Protein AF-A0A259BIV3-F1 (afdb_monomer)

Structure (mmCIF, N/CA/C/O backbone):
data_AF-A0A259BIV3-F1
#
_entry.id   AF-A0A259BIV3-F1
#
loop_
_atom_site.group_PDB
_atom_site.id
_atom_site.type_symbol
_atom_site.label_atom_id
_atom_site.label_alt_id
_atom_site.label_comp_id
_atom_site.label_asym_id
_atom_site.label_entity_id
_atom_site.label_seq_id
_atom_site.pdbx_PDB_ins_code
_atom_site.Cartn_x
_atom_site.Cartn_y
_atom_site.Cartn_z
_atom_site.occupancy
_atom_site.B_iso_or_equiv
_atom_site.auth_seq_id
_atom_site.auth_comp_id
_atom_site.auth_asym_id
_atom_site.auth_atom_id
_atom_site.pdbx_PDB_model_num
ATOM 1 N N . MET A 1 1 ? -10.029 14.049 -10.227 1.00 60.47 1 MET A N 1
ATOM 2 C CA . MET A 1 1 ? -9.048 15.052 -10.700 1.00 60.47 1 MET A CA 1
ATOM 3 C C . MET A 1 1 ? -7.859 15.191 -9.761 1.00 60.47 1 MET A C 1
ATOM 5 O O . MET A 1 1 ? -6.751 14.987 -10.227 1.00 60.47 1 MET A O 1
ATOM 9 N N . VAL A 1 2 ? -8.057 15.406 -8.452 1.00 77.81 2 VAL A N 1
ATOM 10 C CA . VAL A 1 2 ? -6.948 15.508 -7.473 1.00 77.81 2 VAL A CA 1
ATOM 11 C C . VAL A 1 2 ? -5.975 14.322 -7.542 1.00 77.81 2 VAL A C 1
ATOM 13 O O . VAL A 1 2 ? -4.780 14.535 -7.674 1.00 77.81 2 VAL A O 1
ATOM 16 N N . PHE A 1 3 ? -6.465 13.079 -7.576 1.00 80.00 3 PHE A N 1
ATOM 17 C CA . PHE A 1 3 ? -5.586 11.899 -7.625 1.00 80.00 3 PHE A CA 1
ATOM 18 C C . PHE A 1 3 ? -4.750 11.774 -8.906 1.00 80.00 3 PHE A C 1
ATOM 20 O O . PHE A 1 3 ? -3.626 11.286 -8.846 1.00 80.00 3 PHE A O 1
ATOM 27 N N . LEU A 1 4 ? -5.256 12.248 -10.049 1.00 78.62 4 LEU A N 1
ATOM 28 C CA . LEU A 1 4 ? -4.486 12.269 -11.299 1.00 78.62 4 LEU A CA 1
ATOM 29 C C . LEU A 1 4 ? -3.355 13.297 -11.220 1.00 78.62 4 LEU A C 1
ATOM 31 O O . LEU A 1 4 ? -2.232 12.995 -11.607 1.00 78.62 4 LEU A O 1
ATOM 35 N N . LEU A 1 5 ? -3.640 14.475 -10.656 1.00 77.38 5 LEU A N 1
ATOM 36 C CA . LEU A 1 5 ? -2.637 15.515 -10.418 1.00 77.38 5 LEU A CA 1
ATOM 37 C C . LEU A 1 5 ? -1.592 15.058 -9.392 1.00 77.38 5 LEU A C 1
ATOM 39 O O . LEU A 1 5 ? -0.407 15.304 -9.585 1.00 77.38 5 LEU A O 1
ATOM 43 N N . CYS A 1 6 ? -2.004 14.326 -8.350 1.00 80.19 6 CYS A N 1
ATOM 44 C CA . CYS A 1 6 ? -1.073 13.685 -7.424 1.00 80.19 6 CYS A CA 1
ATOM 45 C C . CYS A 1 6 ? -0.168 12.677 -8.141 1.00 80.19 6 CYS A C 1
ATOM 47 O O . CYS A 1 6 ? 1.023 12.657 -7.865 1.00 80.19 6 CYS A O 1
ATOM 49 N N . GLY A 1 7 ? -0.698 11.867 -9.063 1.00 78.69 7 GLY A N 1
ATOM 50 C CA . GLY A 1 7 ? 0.115 10.964 -9.883 1.00 78.69 7 GLY A CA 1
ATOM 51 C C . GLY A 1 7 ? 1.146 11.725 -10.719 1.00 78.69 7 GLY A C 1
ATOM 52 O O . GLY A 1 7 ? 2.341 11.481 -10.594 1.00 78.69 7 GLY A O 1
ATOM 53 N N . LEU A 1 8 ? 0.694 12.721 -11.483 1.00 81.06 8 LEU A N 1
ATOM 54 C CA . LEU A 1 8 ? 1.549 13.568 -12.325 1.00 81.06 8 LEU A CA 1
ATOM 55 C C . LEU A 1 8 ? 2.643 14.317 -11.544 1.00 81.06 8 LEU A C 1
ATOM 57 O O . LEU A 1 8 ? 3.718 14.545 -12.088 1.00 81.06 8 LEU A O 1
ATOM 61 N N . TRP A 1 9 ? 2.406 14.670 -10.276 1.00 82.00 9 TRP A N 1
ATOM 62 C CA . TRP A 1 9 ? 3.425 15.289 -9.419 1.00 82.00 9 TRP A CA 1
ATOM 63 C C . TRP A 1 9 ? 4.590 14.344 -9.082 1.00 82.00 9 TRP A C 1
ATOM 65 O O . TRP A 1 9 ? 5.711 14.805 -8.895 1.00 82.00 9 TRP A O 1
ATOM 75 N N . HIS A 1 10 ? 4.353 13.030 -9.026 1.00 78.06 10 HIS A N 1
ATOM 76 C CA . HIS A 1 10 ? 5.399 12.048 -8.713 1.00 78.06 10 HIS A CA 1
ATOM 77 C C . HIS A 1 10 ? 6.235 11.642 -9.937 1.00 78.06 10 HIS A C 1
ATOM 79 O O . HIS A 1 10 ? 7.355 11.161 -9.770 1.00 78.06 10 HIS A O 1
ATOM 85 N N . GLY A 1 11 ? 5.729 11.845 -11.157 1.00 76.12 11 GLY A N 1
ATOM 86 C CA . GLY A 1 11 ? 6.484 11.607 -12.384 1.00 76.12 11 GLY A CA 1
ATOM 87 C C . GLY A 1 11 ? 5.629 11.664 -13.650 1.00 76.12 11 GLY A C 1
ATOM 88 O O . GLY A 1 11 ? 4.412 11.490 -13.613 1.00 76.12 11 GLY A O 1
ATOM 89 N N . ALA A 1 12 ? 6.283 11.879 -14.795 1.00 77.00 12 ALA A N 1
ATOM 90 C CA . ALA A 1 12 ? 5.627 12.003 -16.103 1.00 77.00 12 ALA A CA 1
ATOM 91 C C . ALA A 1 12 ? 5.343 10.654 -16.800 1.00 77.00 12 ALA A C 1
ATOM 93 O O . ALA A 1 12 ? 4.768 10.626 -17.887 1.00 77.00 12 ALA A O 1
ATOM 94 N N . ALA A 1 13 ? 5.747 9.530 -16.201 1.00 80.94 13 ALA A N 1
ATOM 95 C CA . ALA A 1 13 ? 5.505 8.209 -16.768 1.00 80.94 13 ALA A CA 1
ATOM 96 C C . ALA A 1 13 ? 4.016 7.819 -16.695 1.00 80.94 13 ALA A C 1
ATOM 98 O O . ALA A 1 13 ? 3.307 8.135 -15.737 1.00 80.94 13 ALA A O 1
ATOM 99 N N . TRP A 1 14 ? 3.553 7.050 -17.686 1.00 84.62 14 TRP A N 1
ATOM 100 C CA . TRP A 1 14 ? 2.176 6.538 -17.761 1.00 84.62 14 TRP A CA 1
ATOM 101 C C . TRP A 1 14 ? 1.740 5.757 -16.516 1.00 84.62 14 TRP A C 1
ATOM 103 O O . TRP A 1 14 ? 0.564 5.761 -16.151 1.00 84.62 14 TRP A O 1
ATOM 113 N N . THR A 1 15 ? 2.689 5.110 -15.843 1.00 87.69 15 THR A N 1
ATOM 114 C CA . THR A 1 15 ? 2.467 4.344 -14.617 1.00 87.69 15 THR A CA 1
ATOM 115 C C . THR A 1 15 ? 1.961 5.223 -13.470 1.00 87.69 15 THR A C 1
ATOM 117 O O . THR A 1 15 ? 1.021 4.832 -12.777 1.00 87.69 15 THR A O 1
ATOM 120 N N . PHE A 1 16 ? 2.469 6.451 -13.328 1.00 85.75 16 PHE A N 1
ATOM 121 C CA . PHE A 1 16 ? 2.018 7.399 -12.304 1.00 85.75 16 PHE A CA 1
ATOM 122 C C . PHE A 1 16 ? 0.631 7.979 -12.593 1.00 85.75 16 PHE A C 1
ATOM 124 O O . PHE A 1 16 ? -0.176 8.153 -11.674 1.00 85.75 16 PHE A O 1
ATOM 131 N N . LEU A 1 17 ? 0.311 8.227 -13.866 1.00 88.81 17 LEU A N 1
ATOM 132 C CA . LEU A 1 17 ? -1.032 8.659 -14.258 1.00 88.81 17 LEU A CA 1
ATOM 133 C C . LEU A 1 17 ? -2.067 7.571 -13.940 1.00 88.81 17 LEU A C 1
ATOM 135 O O . LEU A 1 17 ? -3.100 7.853 -13.330 1.00 88.81 17 LEU A O 1
ATOM 139 N N . LEU A 1 18 ? -1.770 6.319 -14.303 1.00 89.38 18 LEU A N 1
ATOM 140 C CA . LEU A 1 1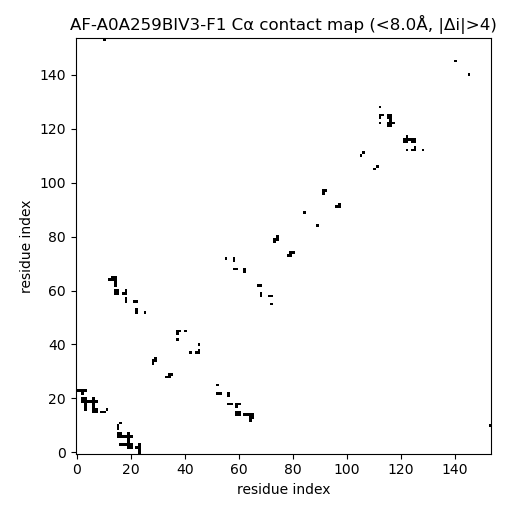8 ? -2.636 5.177 -14.006 1.00 89.38 18 LEU A CA 1
ATOM 141 C C . LEU A 1 18 ? -2.712 4.877 -12.512 1.00 89.38 18 LEU A C 1
ATOM 143 O O . LEU A 1 18 ? -3.780 4.515 -12.030 1.00 89.38 18 LEU A O 1
ATOM 147 N N . TRP A 1 19 ? -1.632 5.083 -11.761 1.00 91.50 19 TRP A N 1
ATOM 148 C CA . TRP A 1 19 ? -1.646 5.001 -10.303 1.00 91.50 19 TRP A CA 1
ATOM 149 C C . TRP A 1 19 ? -2.637 5.998 -9.687 1.00 91.50 19 TRP A C 1
ATOM 151 O O . TRP A 1 19 ? -3.446 5.630 -8.829 1.00 91.50 19 TRP A O 1
ATOM 161 N N . GLY A 1 20 ? -2.621 7.249 -10.155 1.00 89.19 20 GLY A N 1
ATOM 162 C CA . GLY A 1 20 ? -3.580 8.269 -9.736 1.00 89.19 20 GLY A CA 1
ATOM 163 C C . GLY A 1 20 ? -5.014 7.922 -10.145 1.00 89.19 20 GLY A C 1
ATOM 164 O O . GLY A 1 20 ? -5.948 8.069 -9.353 1.00 89.19 20 GLY A O 1
ATOM 165 N N . ALA A 1 21 ? -5.197 7.405 -11.363 1.00 91.38 21 ALA A N 1
ATOM 166 C CA . ALA A 1 21 ? -6.497 6.965 -11.865 1.00 91.38 21 ALA A CA 1
ATOM 167 C C . ALA A 1 21 ? -7.058 5.799 -11.042 1.00 91.38 21 ALA A C 1
ATOM 169 O O . ALA A 1 21 ? -8.230 5.820 -10.680 1.00 91.38 21 ALA A O 1
ATOM 170 N N . TRP A 1 22 ? -6.213 4.828 -10.693 1.00 92.88 22 TRP A N 1
ATOM 171 C CA . TRP A 1 22 ? -6.543 3.656 -9.887 1.00 92.88 22 TRP A CA 1
ATOM 172 C C . TRP A 1 22 ? -7.116 4.060 -8.526 1.00 92.88 22 TRP A C 1
ATOM 174 O O . TRP A 1 22 ? -8.248 3.710 -8.199 1.00 92.88 22 TRP A O 1
ATOM 184 N N . HIS A 1 23 ? -6.392 4.880 -7.759 1.00 90.12 23 HIS A N 1
ATOM 185 C CA . HIS A 1 23 ? -6.855 5.325 -6.439 1.00 90.12 23 HIS A CA 1
ATOM 186 C C . HIS A 1 23 ? -8.098 6.215 -6.531 1.00 90.12 23 HIS A C 1
ATOM 188 O O . HIS A 1 23 ? -9.024 6.079 -5.729 1.00 90.12 23 HIS A O 1
ATOM 194 N N . GLY A 1 24 ? -8.155 7.088 -7.542 1.00 89.88 24 GLY A N 1
ATOM 195 C CA . GLY A 1 24 ? -9.342 7.890 -7.820 1.00 89.88 24 GLY A CA 1
ATOM 196 C C . GLY A 1 24 ? -10.572 7.029 -8.120 1.00 89.88 24 GLY A C 1
ATOM 197 O O . GLY A 1 24 ? -11.645 7.298 -7.583 1.00 89.88 24 GLY A O 1
ATOM 198 N N . LEU A 1 25 ? -10.414 5.976 -8.925 1.00 92.12 25 LEU A N 1
ATOM 199 C CA . LEU A 1 25 ? -11.480 5.042 -9.278 1.00 92.12 25 LEU A CA 1
ATOM 200 C C . LEU A 1 25 ? -11.998 4.302 -8.044 1.00 92.12 25 LEU A C 1
ATOM 202 O O . LEU A 1 25 ? -13.202 4.307 -7.804 1.00 92.12 25 LEU A O 1
ATOM 206 N N . PHE A 1 26 ? -11.113 3.718 -7.231 1.00 91.44 26 PHE A N 1
ATOM 207 C CA . PHE A 1 26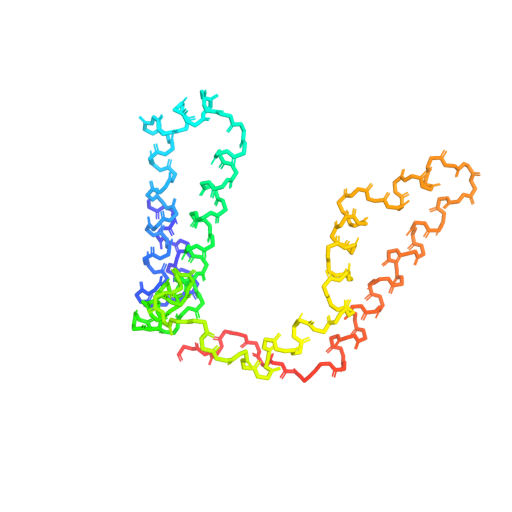 ? -11.526 2.995 -6.026 1.00 91.44 26 PHE A CA 1
ATOM 208 C C . PHE A 1 26 ? -12.250 3.893 -5.020 1.00 91.44 26 PHE A C 1
ATOM 210 O O . PHE A 1 26 ? -13.254 3.469 -4.450 1.00 91.44 26 PHE A O 1
ATOM 217 N N . LEU A 1 27 ? -11.829 5.151 -4.866 1.00 89.50 27 LEU A N 1
ATOM 218 C CA . LEU A 1 27 ? -12.536 6.101 -4.008 1.00 89.50 27 LEU A CA 1
ATOM 219 C C . LEU A 1 27 ? -13.930 6.454 -4.554 1.00 89.50 27 LEU A C 1
ATOM 221 O O . LEU A 1 27 ? -14.886 6.584 -3.786 1.00 89.50 27 LEU A O 1
ATOM 225 N N . VAL A 1 28 ? -14.062 6.616 -5.875 1.00 92.12 28 VAL A N 1
ATOM 226 C CA . VAL A 1 28 ? -15.366 6.843 -6.515 1.00 92.12 28 VAL A CA 1
ATOM 227 C C . VAL A 1 28 ? -16.268 5.628 -6.320 1.00 92.12 28 VAL A C 1
ATOM 229 O O . VAL A 1 28 ? -17.409 5.805 -5.907 1.00 92.12 28 VAL A O 1
ATOM 232 N N . LEU A 1 29 ? -15.765 4.411 -6.541 1.00 91.50 29 LEU A N 1
ATOM 233 C CA . LEU A 1 29 ? -16.514 3.170 -6.324 1.00 91.50 29 LEU A CA 1
ATOM 234 C C . LEU A 1 29 ? -16.968 3.034 -4.867 1.00 91.50 29 LEU A C 1
ATOM 236 O O . LEU A 1 29 ? -18.133 2.722 -4.602 1.00 91.50 29 LEU A O 1
ATOM 240 N N . GLU A 1 30 ? -16.080 3.327 -3.917 1.00 90.81 30 GLU A N 1
ATOM 241 C CA . GLU A 1 30 ? -16.387 3.300 -2.490 1.00 90.81 30 GLU A CA 1
ATOM 242 C C . GLU A 1 30 ? -17.537 4.256 -2.146 1.00 90.81 30 GLU A C 1
ATOM 244 O O . GLU A 1 30 ? -18.508 3.850 -1.499 1.00 90.81 30 GLU A O 1
ATOM 249 N N . ARG A 1 31 ? -17.493 5.489 -2.667 1.00 88.56 31 ARG A N 1
ATOM 250 C CA . ARG A 1 31 ? -18.550 6.497 -2.482 1.00 88.56 31 ARG A CA 1
ATOM 251 C C . ARG A 1 31 ? -19.840 6.177 -3.241 1.00 88.56 31 ARG A C 1
ATOM 253 O O . ARG A 1 31 ? -20.920 6.492 -2.743 1.00 88.56 31 ARG A O 1
ATOM 260 N N . ALA A 1 32 ? -19.742 5.542 -4.407 1.00 90.88 32 ALA A N 1
ATOM 261 C CA . ALA A 1 32 ? -20.878 5.187 -5.257 1.00 90.88 32 ALA A CA 1
ATOM 262 C C . ALA A 1 32 ? -21.751 4.072 -4.662 1.00 90.88 32 ALA A C 1
ATOM 264 O O . ALA A 1 32 ? -22.916 3.939 -5.025 1.00 90.88 32 ALA A O 1
ATOM 265 N N . GLY A 1 33 ? -21.226 3.292 -3.715 1.00 88.00 33 GLY A N 1
ATOM 266 C CA . GLY A 1 33 ? -22.009 2.276 -3.012 1.00 88.00 33 GLY A CA 1
ATOM 267 C C . GLY A 1 33 ? -21.206 1.068 -2.556 1.00 88.00 33 GLY A C 1
ATOM 268 O O . GLY A 1 33 ? -21.668 0.351 -1.667 1.00 88.00 33 GLY A O 1
ATOM 269 N N . LEU A 1 34 ? -19.992 0.871 -3.082 1.00 89.38 34 LEU A N 1
ATOM 270 C CA . LEU A 1 34 ? -19.134 -0.243 -2.685 1.00 89.38 34 LEU A CA 1
ATOM 271 C C . LEU A 1 34 ? -18.779 -0.169 -1.194 1.00 89.38 34 LEU A C 1
ATOM 273 O O . LEU A 1 34 ? -18.806 -1.189 -0.517 1.00 89.38 34 LEU A O 1
ATOM 277 N N . GLY A 1 35 ? -18.575 1.033 -0.643 1.00 88.12 35 GLY A N 1
ATOM 278 C CA . GLY A 1 35 ? -18.334 1.214 0.791 1.00 88.12 35 GLY A CA 1
ATOM 279 C C . GLY A 1 35 ? -19.519 0.767 1.654 1.00 88.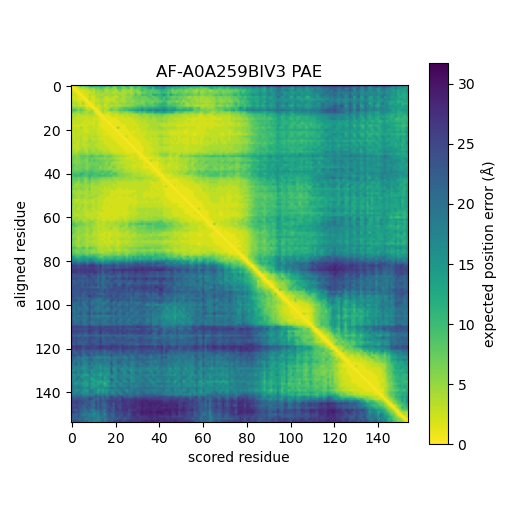12 35 GLY A C 1
ATOM 280 O O . GLY A 1 35 ? -19.329 0.141 2.694 1.00 88.12 35 GLY A O 1
ATOM 281 N N . ARG A 1 36 ? -20.761 0.995 1.196 1.00 88.31 36 ARG A N 1
ATOM 282 C CA . ARG A 1 36 ? -21.967 0.526 1.907 1.00 88.31 36 ARG A CA 1
ATOM 283 C C . ARG A 1 36 ? -22.109 -0.992 1.842 1.00 88.31 36 ARG A C 1
ATOM 285 O O . ARG A 1 36 ? -22.566 -1.593 2.809 1.00 88.31 36 ARG A O 1
ATOM 292 N N . LEU A 1 37 ? -21.729 -1.603 0.720 1.00 89.88 37 LEU A N 1
ATOM 293 C CA . LEU A 1 37 ? -21.710 -3.057 0.571 1.00 89.88 37 LEU A CA 1
ATOM 294 C C . LEU A 1 37 ? -20.649 -3.685 1.483 1.00 89.88 37 LEU A C 1
ATOM 296 O O . LEU A 1 37 ? -20.958 -4.611 2.227 1.00 89.88 37 LEU A O 1
ATOM 300 N N . LEU A 1 38 ? -19.432 -3.137 1.492 1.00 88.44 38 LEU A N 1
ATOM 301 C CA . LEU A 1 38 ? -18.345 -3.597 2.358 1.00 88.44 38 LEU A CA 1
ATOM 302 C C . LEU A 1 38 ? -18.667 -3.431 3.843 1.00 88.44 38 LEU A C 1
ATOM 304 O O . LEU A 1 38 ? -18.306 -4.295 4.634 1.00 88.44 38 LEU A O 1
ATOM 308 N N . ALA A 1 39 ? -19.395 -2.379 4.221 1.00 87.38 39 ALA A N 1
ATOM 309 C CA . ALA A 1 39 ? -19.847 -2.185 5.597 1.00 87.38 39 ALA A CA 1
ATOM 310 C C . ALA A 1 39 ? -20.851 -3.254 6.071 1.00 87.38 39 ALA A C 1
ATOM 312 O O . ALA A 1 39 ? -20.987 -3.469 7.273 1.00 87.38 39 ALA A O 1
ATOM 313 N N . ARG A 1 40 ? -21.551 -3.925 5.144 1.00 90.50 40 ARG A N 1
ATOM 314 C CA . ARG A 1 40 ? -22.446 -5.058 5.444 1.00 90.50 40 ARG A CA 1
ATOM 315 C C . ARG A 1 40 ? -21.714 -6.399 5.489 1.00 90.50 40 ARG A C 1
ATOM 317 O O . ARG A 1 40 ? -22.261 -7.365 6.012 1.00 90.50 40 ARG A O 1
ATOM 324 N N . LEU A 1 41 ? -20.511 -6.470 4.925 1.00 90.88 41 LEU A N 1
ATOM 325 C CA . LEU A 1 41 ? -19.674 -7.663 4.937 1.00 90.88 41 LEU A CA 1
ATOM 326 C C . LEU A 1 41 ? -18.871 -7.748 6.245 1.00 90.88 41 LEU A C 1
ATOM 328 O O . LEU A 1 41 ? -18.656 -6.741 6.925 1.00 90.88 41 LEU A O 1
ATOM 332 N N . PRO A 1 42 ? -18.398 -8.946 6.622 1.00 89.62 42 PRO A N 1
ATOM 333 C CA . PRO A 1 42 ? -17.515 -9.088 7.769 1.00 89.62 42 PRO A CA 1
ATOM 334 C C . PRO A 1 42 ? -16.231 -8.270 7.566 1.00 89.62 42 PRO A C 1
ATOM 336 O O . PRO A 1 42 ? -15.637 -8.264 6.487 1.00 89.62 42 PRO A O 1
ATOM 339 N N . ARG A 1 43 ? -15.780 -7.600 8.636 1.00 88.25 43 ARG A N 1
ATOM 340 C CA . ARG A 1 43 ? -14.636 -6.663 8.628 1.00 88.25 43 ARG A CA 1
ATOM 341 C C . ARG A 1 43 ? -13.379 -7.156 7.886 1.00 88.25 43 ARG A C 1
ATOM 343 O O . ARG A 1 43 ? -12.795 -6.342 7.171 1.00 88.25 43 ARG A O 1
ATOM 350 N N . PRO A 1 44 ? -12.968 -8.439 7.980 1.00 91.75 44 PRO A N 1
ATOM 351 C CA . PRO A 1 44 ? -11.798 -8.933 7.254 1.00 91.75 44 PRO A CA 1
ATOM 352 C C . PRO A 1 44 ? -11.892 -8.766 5.734 1.00 91.75 44 PRO A C 1
ATOM 354 O O . PRO A 1 44 ? -10.872 -8.571 5.084 1.00 91.75 44 PRO A O 1
ATOM 357 N N . VAL A 1 45 ? -13.098 -8.789 5.159 1.00 90.06 45 VAL A N 1
ATOM 358 C CA . VAL A 1 45 ? -13.300 -8.616 3.713 1.00 90.06 45 VAL A CA 1
ATOM 359 C C . VAL A 1 45 ? -12.992 -7.186 3.290 1.00 90.06 45 VAL A C 1
ATOM 361 O O . VAL A 1 45 ? -12.306 -6.973 2.294 1.00 90.06 45 VAL A O 1
ATOM 364 N N . GLY A 1 46 ? -13.435 -6.201 4.077 1.00 89.56 46 GLY A N 1
ATOM 365 C CA . GLY A 1 46 ? -13.096 -4.800 3.838 1.00 89.56 46 GLY A CA 1
ATOM 366 C C . GLY A 1 46 ? -11.588 -4.553 3.927 1.00 89.56 46 GLY A C 1
ATOM 367 O O . GLY A 1 46 ? -11.031 -3.840 3.096 1.00 89.56 46 GLY A O 1
ATOM 368 N N . TRP A 1 47 ? -10.911 -5.199 4.882 1.00 89.12 47 TRP A N 1
ATOM 369 C CA . TRP A 1 47 ? -9.452 -5.136 4.999 1.00 89.12 47 TRP A CA 1
ATOM 370 C C . TRP A 1 47 ? -8.744 -5.793 3.821 1.00 89.12 47 TRP A C 1
ATOM 372 O O . TRP A 1 47 ? -7.838 -5.188 3.261 1.00 89.12 47 TRP A O 1
ATOM 382 N N . ALA A 1 48 ? -9.165 -6.992 3.416 1.00 89.56 48 ALA A N 1
ATOM 383 C CA . ALA A 1 48 ? -8.589 -7.692 2.274 1.00 89.56 48 ALA A CA 1
ATOM 384 C C . ALA A 1 48 ? -8.748 -6.881 0.981 1.00 89.56 48 ALA A C 1
ATOM 386 O O . ALA A 1 48 ? -7.792 -6.745 0.222 1.00 89.56 48 ALA A O 1
ATOM 387 N N . TYR A 1 49 ? -9.921 -6.281 0.769 1.00 92.00 49 TYR A N 1
ATOM 388 C CA . TYR A 1 49 ? -10.166 -5.369 -0.345 1.00 92.00 49 TYR A CA 1
ATOM 389 C C . TYR A 1 49 ? -9.238 -4.151 -0.306 1.00 92.00 49 TYR A C 1
ATOM 391 O O . TYR A 1 49 ? -8.575 -3.863 -1.301 1.00 92.00 49 TYR A O 1
ATOM 399 N N . ALA A 1 50 ? -9.161 -3.451 0.831 1.00 90.38 50 ALA A N 1
ATOM 400 C CA . ALA A 1 50 ? -8.333 -2.256 0.955 1.00 90.38 50 ALA A CA 1
ATOM 401 C C . ALA A 1 50 ? -6.852 -2.593 0.746 1.00 90.38 50 ALA A C 1
ATOM 403 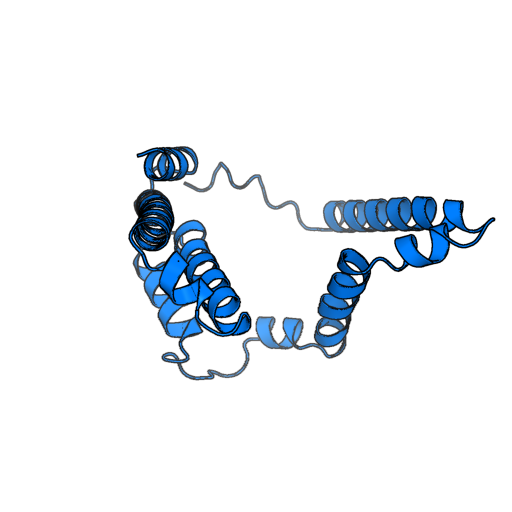O O . ALA A 1 50 ? -6.156 -1.897 0.009 1.00 90.38 50 ALA A O 1
ATOM 404 N N . LEU A 1 51 ? -6.393 -3.698 1.340 1.00 89.88 51 LEU A N 1
ATOM 405 C CA . LEU A 1 51 ? -5.037 -4.196 1.171 1.00 89.88 51 LEU A CA 1
ATOM 406 C C . LEU A 1 51 ? -4.763 -4.508 -0.303 1.00 89.88 51 LEU A C 1
ATOM 408 O O . LEU A 1 51 ? -3.797 -3.996 -0.849 1.00 89.88 51 LEU A O 1
ATOM 412 N N . ALA A 1 52 ? -5.633 -5.266 -0.974 1.00 90.56 52 ALA A N 1
ATOM 413 C CA . ALA A 1 52 ? -5.461 -5.609 -2.382 1.00 90.56 52 ALA A CA 1
ATOM 414 C C . ALA A 1 52 ? -5.441 -4.365 -3.284 1.00 90.56 52 ALA A C 1
ATOM 416 O O . ALA A 1 52 ? -4.528 -4.214 -4.095 1.00 90.56 52 ALA A O 1
ATOM 417 N N . ALA A 1 53 ? -6.398 -3.447 -3.116 1.00 91.88 53 ALA A N 1
ATOM 418 C CA . ALA A 1 53 ? -6.472 -2.216 -3.898 1.00 91.88 53 ALA A CA 1
ATOM 419 C C . ALA A 1 53 ? -5.203 -1.367 -3.729 1.00 91.88 53 ALA A C 1
ATOM 421 O O . ALA A 1 53 ? -4.635 -0.898 -4.717 1.00 91.88 53 ALA A O 1
ATOM 422 N N . VAL A 1 54 ? -4.717 -1.221 -2.493 1.00 91.62 54 VAL A N 1
ATOM 423 C CA . VAL A 1 54 ? -3.494 -0.471 -2.196 1.00 91.62 54 VAL A CA 1
ATOM 424 C C . VAL A 1 54 ? -2.265 -1.199 -2.737 1.00 91.62 54 VAL A C 1
ATOM 426 O O . VAL A 1 54 ? -1.479 -0.591 -3.455 1.00 91.62 54 VAL A O 1
ATOM 429 N N . THR A 1 55 ? -2.084 -2.493 -2.460 1.00 90.19 55 THR A N 1
ATOM 430 C CA . THR A 1 55 ? -0.896 -3.250 -2.890 1.00 90.19 55 THR A CA 1
ATOM 431 C C . THR A 1 55 ? -0.776 -3.311 -4.412 1.00 90.19 55 THR A C 1
ATOM 433 O O . THR A 1 55 ? 0.312 -3.090 -4.940 1.00 90.19 55 THR A O 1
ATOM 436 N N . LEU A 1 56 ? -1.877 -3.544 -5.133 1.00 91.69 56 LEU A N 1
ATOM 437 C CA . LEU A 1 56 ? -1.878 -3.508 -6.599 1.00 91.69 56 LEU A CA 1
ATOM 438 C C . LEU A 1 56 ? -1.584 -2.101 -7.127 1.00 91.69 56 LEU A C 1
ATOM 440 O O . LEU A 1 56 ? -0.836 -1.958 -8.094 1.00 91.69 56 LEU A O 1
ATOM 444 N N . GLY A 1 57 ? -2.097 -1.069 -6.451 1.00 90.25 57 GLY A N 1
ATOM 445 C CA . GLY A 1 57 ? -1.747 0.320 -6.721 1.00 90.25 57 GLY A CA 1
ATOM 446 C C . GLY A 1 57 ? -0.245 0.569 -6.562 1.00 90.25 57 GLY A C 1
ATOM 447 O O . GLY A 1 57 ? 0.389 1.097 -7.465 1.00 90.25 57 GLY A O 1
ATOM 448 N N . TRP A 1 58 ? 0.378 0.125 -5.472 1.00 89.69 58 TRP A N 1
ATOM 449 C CA . TRP A 1 58 ? 1.820 0.298 -5.242 1.00 89.69 58 TRP A CA 1
ATOM 450 C C . TRP A 1 58 ? 2.704 -0.313 -6.337 1.00 89.69 58 TRP A C 1
ATOM 452 O O . TRP A 1 58 ? 3.792 0.203 -6.596 1.00 89.69 58 TRP A O 1
ATOM 462 N N . VAL A 1 59 ? 2.245 -1.365 -7.021 1.00 90.44 59 VAL A N 1
ATOM 463 C CA . VAL A 1 59 ? 2.950 -1.913 -8.190 1.00 90.44 59 VAL A CA 1
ATOM 464 C C . VAL A 1 59 ? 3.019 -0.889 -9.324 1.00 90.44 59 VAL A C 1
ATOM 466 O O . VAL A 1 59 ? 4.098 -0.698 -9.880 1.00 90.44 59 VAL A O 1
ATOM 469 N N . LEU A 1 60 ? 1.916 -0.189 -9.620 1.00 87.62 60 LEU A N 1
ATOM 470 C CA . LEU A 1 60 ? 1.888 0.889 -10.618 1.00 87.62 60 LEU A CA 1
ATOM 471 C C . LEU A 1 60 ? 2.842 2.026 -10.239 1.00 87.62 60 LEU A C 1
ATOM 473 O O . LEU A 1 60 ? 3.495 2.582 -11.105 1.00 87.62 60 LEU A O 1
ATOM 477 N N . PHE A 1 61 ? 2.974 2.344 -8.951 1.00 85.56 61 PHE A N 1
ATOM 478 C CA . PHE A 1 61 ? 3.897 3.390 -8.501 1.00 85.56 61 PHE A CA 1
ATOM 479 C C . PHE A 1 61 ? 5.375 2.997 -8.655 1.00 85.56 61 PHE A C 1
ATOM 481 O O . PHE A 1 61 ? 6.219 3.830 -8.965 1.00 85.56 61 PHE A O 1
ATOM 488 N N . ARG A 1 62 ? 5.703 1.725 -8.399 1.00 83.44 62 ARG A N 1
ATOM 489 C CA . ARG A 1 62 ? 7.087 1.225 -8.386 1.00 83.44 62 ARG A CA 1
ATOM 490 C C . ARG A 1 62 ? 7.604 0.836 -9.771 1.00 83.44 62 ARG A C 1
ATOM 492 O O . ARG A 1 62 ? 8.815 0.838 -9.992 1.00 83.44 62 ARG A O 1
ATOM 499 N N . ALA A 1 63 ? 6.726 0.376 -10.653 1.00 86.25 63 ALA A N 1
ATOM 500 C CA . ALA A 1 63 ? 7.122 -0.177 -11.936 1.00 86.25 63 ALA A CA 1
ATOM 501 C C . ALA A 1 63 ? 7.714 0.898 -12.860 1.00 86.25 63 ALA A C 1
ATOM 503 O O . ALA A 1 63 ? 7.155 1.983 -13.003 1.00 86.25 63 ALA A O 1
ATOM 504 N N . ALA A 1 64 ? 8.824 0.559 -13.520 1.00 83.62 64 ALA A N 1
ATOM 505 C CA . ALA A 1 64 ? 9.475 1.436 -14.495 1.00 83.62 64 ALA A CA 1
ATOM 506 C C . ALA A 1 64 ? 8.655 1.588 -15.790 1.00 83.62 64 ALA A C 1
ATOM 508 O O . ALA A 1 64 ? 8.724 2.614 -16.458 1.00 83.62 64 ALA A O 1
ATOM 509 N N . ASP A 1 65 ? 7.868 0.568 -16.134 1.00 87.19 65 ASP A N 1
ATOM 510 C CA . ASP A 1 65 ? 7.122 0.476 -17.383 1.00 87.19 65 ASP A CA 1
ATOM 511 C C . ASP A 1 65 ? 5.921 -0.473 -17.237 1.00 87.19 65 ASP A C 1
ATOM 513 O O . ASP A 1 65 ? 5.790 -1.207 -16.251 1.00 87.19 65 ASP A O 1
ATOM 517 N N . MET A 1 66 ? 5.029 -0.458 -18.231 1.00 88.19 66 MET A N 1
ATOM 518 C CA . MET A 1 66 ? 3.796 -1.249 -18.205 1.00 88.19 66 MET A CA 1
ATOM 519 C C . MET A 1 66 ? 4.044 -2.758 -18.250 1.00 88.19 66 MET A C 1
ATOM 521 O O . MET A 1 66 ? 3.318 -3.524 -17.616 1.00 88.19 66 MET A O 1
ATOM 525 N N . SER A 1 67 ? 5.077 -3.194 -18.970 1.00 88.38 67 SER A N 1
ATOM 526 C CA . SER A 1 67 ? 5.440 -4.608 -19.045 1.00 88.38 67 SER A CA 1
ATOM 527 C C . SER A 1 67 ? 5.848 -5.111 -17.660 1.00 88.38 67 SER A C 1
ATOM 529 O O . SER A 1 67 ? 5.381 -6.157 -17.214 1.00 88.38 67 SER A O 1
ATOM 531 N N . ARG A 1 68 ? 6.610 -4.308 -16.903 1.00 86.81 68 ARG A N 1
ATOM 532 C CA . ARG A 1 68 ? 6.977 -4.606 -15.512 1.00 86.81 68 ARG A CA 1
ATOM 533 C C . ARG A 1 68 ? 5.768 -4.704 -14.574 1.00 86.81 68 ARG A C 1
ATOM 535 O O . ARG A 1 68 ? 5.792 -5.518 -13.651 1.00 86.81 68 ARG A O 1
ATOM 542 N N . VAL A 1 69 ? 4.727 -3.891 -14.780 1.00 89.00 69 VAL A N 1
ATOM 543 C CA . VAL A 1 69 ? 3.478 -3.963 -13.995 1.00 89.00 69 VAL A CA 1
ATOM 544 C C . VAL A 1 69 ? 2.819 -5.328 -14.173 1.00 89.00 69 VAL A C 1
ATOM 546 O O . VAL A 1 69 ? 2.527 -6.002 -13.185 1.00 89.00 69 VAL A O 1
ATOM 549 N N . LEU A 1 70 ? 2.629 -5.754 -15.425 1.00 89.94 70 LEU A N 1
ATOM 550 C CA . LEU A 1 70 ? 2.018 -7.046 -15.751 1.00 89.94 70 LEU A CA 1
ATOM 551 C C . LEU A 1 70 ? 2.859 -8.208 -15.221 1.00 89.94 70 LEU A C 1
ATOM 553 O O . LEU A 1 70 ? 2.325 -9.161 -14.649 1.00 89.94 70 LEU A O 1
ATOM 557 N N . ASP A 1 71 ? 4.178 -8.105 -15.339 1.00 87.75 71 ASP A N 1
ATOM 558 C CA . ASP A 1 71 ? 5.117 -9.073 -14.786 1.00 87.75 71 ASP A CA 1
ATOM 559 C C . ASP A 1 71 ? 4.952 -9.252 -13.274 1.00 87.75 71 ASP A C 1
ATOM 561 O O . ASP A 1 71 ? 4.911 -10.378 -12.774 1.00 87.75 71 ASP A O 1
ATOM 565 N N . LEU A 1 72 ? 4.824 -8.146 -12.542 1.00 87.50 72 LEU A N 1
ATOM 566 C CA . LEU A 1 72 ? 4.653 -8.162 -11.094 1.00 87.50 72 LEU A CA 1
ATOM 567 C C . LEU A 1 72 ? 3.270 -8.681 -10.691 1.00 87.50 72 LEU A C 1
ATOM 569 O O . LEU A 1 72 ? 3.188 -9.525 -9.804 1.00 87.50 72 LEU A O 1
ATOM 573 N N . TRP A 1 73 ? 2.195 -8.250 -11.354 1.00 91.12 73 TRP A N 1
ATOM 574 C CA . TRP A 1 73 ? 0.845 -8.743 -11.060 1.00 91.12 73 TRP A CA 1
ATOM 575 C C . TRP A 1 73 ? 0.691 -10.237 -11.349 1.00 91.12 73 TRP A C 1
ATOM 577 O O . TRP A 1 73 ? 0.147 -10.967 -10.522 1.00 91.12 73 TRP A O 1
ATOM 587 N N . THR A 1 74 ? 1.222 -10.720 -12.475 1.00 88.81 74 THR A N 1
ATOM 588 C CA . THR A 1 74 ? 1.199 -12.155 -12.805 1.00 88.81 74 THR A CA 1
ATOM 589 C C . THR A 1 74 ? 2.056 -12.978 -11.843 1.00 88.81 74 THR A C 1
ATOM 591 O O . THR A 1 74 ? 1.664 -14.084 -11.473 1.00 88.81 74 THR A O 1
ATOM 594 N N . GLY A 1 75 ? 3.183 -12.430 -11.375 1.00 85.00 75 GLY A N 1
ATOM 595 C CA . GLY A 1 75 ? 3.991 -13.032 -10.313 1.00 85.00 75 GLY A CA 1
ATOM 596 C C . GLY A 1 75 ? 3.253 -13.107 -8.972 1.00 85.00 75 GLY A C 1
ATOM 597 O O . GLY A 1 75 ? 3.238 -14.160 -8.342 1.00 85.00 75 GLY A O 1
ATOM 598 N N . MET A 1 76 ? 2.581 -12.028 -8.561 1.00 84.75 76 MET A N 1
ATOM 599 C CA . MET A 1 76 ? 1.786 -11.983 -7.325 1.00 84.75 76 MET A CA 1
ATOM 600 C C . MET A 1 76 ? 0.585 -12.935 -7.356 1.00 84.75 76 MET A C 1
ATOM 602 O O . MET A 1 76 ? 0.230 -13.500 -6.327 1.00 84.75 76 MET A O 1
ATOM 606 N N . ALA A 1 77 ? -0.016 -13.143 -8.530 1.00 85.75 77 ALA A N 1
ATOM 607 C CA . ALA A 1 77 ? -1.092 -14.111 -8.734 1.00 85.75 77 ALA A CA 1
ATOM 608 C C . ALA A 1 77 ? -0.603 -15.575 -8.793 1.00 85.75 77 ALA A C 1
ATOM 610 O O . ALA A 1 77 ? -1.417 -16.483 -8.931 1.00 85.75 77 ALA A O 1
ATOM 611 N N . GLY A 1 78 ? 0.712 -15.820 -8.724 1.00 81.19 78 GLY A N 1
ATOM 612 C CA . GLY A 1 78 ? 1.298 -17.163 -8.800 1.00 81.19 78 GLY A CA 1
ATOM 613 C C . GLY A 1 78 ? 1.330 -17.769 -10.209 1.00 81.19 78 GLY A C 1
ATOM 614 O O . GLY A 1 78 ? 1.735 -18.917 -10.374 1.00 81.19 78 GLY A O 1
ATOM 615 N N . LEU A 1 79 ? 0.963 -17.004 -11.244 1.00 80.44 79 LEU A N 1
ATOM 616 C CA . LEU A 1 79 ? 0.866 -17.475 -12.634 1.00 80.44 79 LEU A CA 1
ATOM 617 C C . LEU A 1 79 ? 2.233 -17.706 -13.297 1.00 80.44 79 LEU A C 1
ATOM 619 O O . LEU A 1 79 ? 2.309 -18.327 -14.352 1.00 80.44 79 LEU A O 1
ATOM 623 N N . ARG A 1 80 ? 3.320 -17.232 -12.677 1.00 71.19 80 ARG A N 1
ATOM 624 C CA . ARG A 1 80 ? 4.707 -17.496 -13.105 1.00 71.19 80 ARG A CA 1
ATOM 625 C C . ARG A 1 80 ? 5.308 -18.765 -12.487 1.00 71.19 80 ARG A C 1
ATOM 627 O O . ARG A 1 80 ? 6.494 -19.028 -12.666 1.00 71.19 80 ARG A O 1
ATOM 634 N N . GLY A 1 81 ? 4.490 -19.547 -11.778 1.00 68.25 81 GLY A N 1
ATOM 635 C CA . GLY A 1 81 ? 4.919 -20.711 -11.011 1.00 68.25 81 GLY A CA 1
ATOM 636 C C . GLY A 1 81 ? 5.625 -20.325 -9.709 1.00 68.25 81 GLY A C 1
ATOM 637 O O . GLY A 1 81 ? 6.109 -19.206 -9.541 1.00 68.25 81 GLY A O 1
ATOM 638 N N . LEU A 1 82 ? 5.721 -21.277 -8.780 1.00 64.94 82 LEU A N 1
ATOM 639 C CA . LEU A 1 82 ? 6.529 -21.164 -7.557 1.00 64.94 82 LEU A CA 1
ATOM 640 C C . LEU A 1 82 ? 8.020 -21.382 -7.872 1.00 64.94 82 LEU A C 1
ATOM 642 O O . LEU A 1 82 ? 8.685 -22.156 -7.186 1.00 64.94 82 LEU A O 1
ATOM 646 N N . GLY A 1 83 ? 8.513 -20.777 -8.963 1.00 56.31 83 GLY A N 1
ATOM 647 C CA . GLY A 1 83 ? 9.886 -20.938 -9.441 1.00 56.31 83 GLY A CA 1
ATOM 648 C C . GLY A 1 83 ? 10.862 -20.843 -8.273 1.00 56.31 83 GLY A C 1
ATOM 649 O O . GLY A 1 83 ? 10.707 -19.954 -7.434 1.00 56.31 83 GLY A O 1
ATOM 650 N N . GLY A 1 84 ? 11.785 -21.812 -8.192 1.00 56.81 84 GLY A N 1
ATOM 651 C CA . GLY A 1 84 ? 12.628 -22.061 -7.022 1.00 56.81 84 GLY A CA 1
ATOM 652 C C . GLY A 1 84 ? 13.082 -20.766 -6.364 1.00 56.81 84 GLY A C 1
ATOM 653 O O . GLY A 1 84 ? 13.597 -19.881 -7.049 1.00 56.81 84 GLY A O 1
ATOM 654 N N . LEU A 1 85 ? 12.817 -20.662 -5.059 1.00 56.19 85 LEU A N 1
ATOM 655 C CA . LEU A 1 85 ? 13.070 -19.487 -4.232 1.00 56.19 85 LEU A CA 1
ATOM 656 C C . LEU A 1 85 ? 14.404 -18.850 -4.645 1.00 56.19 85 LEU A C 1
ATOM 658 O O . LEU A 1 85 ? 15.478 -19.393 -4.407 1.00 56.19 85 LEU A O 1
ATOM 662 N N . GLN A 1 86 ? 14.352 -17.697 -5.312 1.00 62.91 86 GLN A N 1
ATOM 663 C CA . GLN A 1 86 ? 15.557 -16.939 -5.628 1.00 62.91 86 GLN A CA 1
ATOM 664 C C . GLN A 1 86 ? 16.322 -16.663 -4.326 1.00 62.91 86 GLN A C 1
ATOM 666 O O . GLN A 1 86 ? 15.719 -16.513 -3.259 1.00 62.91 86 GLN A O 1
ATOM 671 N N . ALA A 1 87 ? 17.649 -16.549 -4.391 1.00 57.12 87 ALA A N 1
ATOM 672 C CA . ALA A 1 87 ? 18.500 -16.306 -3.218 1.00 57.12 87 ALA A CA 1
ATOM 673 C C . ALA A 1 87 ? 18.016 -15.131 -2.335 1.00 57.12 87 ALA A C 1
ATOM 675 O O . ALA A 1 87 ? 18.179 -15.149 -1.119 1.00 57.12 87 ALA A O 1
ATOM 676 N N . GLN A 1 88 ? 17.340 -14.145 -2.934 1.00 55.91 88 GLN A N 1
ATOM 677 C CA . GLN A 1 88 ? 16.710 -13.013 -2.246 1.00 55.91 88 GLN A CA 1
ATOM 678 C C . GLN A 1 88 ? 15.459 -13.412 -1.444 1.00 55.91 88 GLN A C 1
ATOM 680 O O . GLN A 1 88 ? 15.280 -12.945 -0.322 1.00 55.91 88 GLN A O 1
ATOM 685 N N . THR A 1 89 ? 14.620 -14.314 -1.965 1.00 58.50 89 THR A N 1
ATOM 686 C CA . THR A 1 89 ? 13.522 -14.915 -1.192 1.00 58.50 89 THR A CA 1
ATOM 687 C C . THR A 1 89 ? 14.040 -15.863 -0.113 1.00 58.50 89 THR A C 1
ATOM 689 O O . THR A 1 89 ? 13.510 -15.836 0.986 1.00 58.50 89 THR A O 1
ATOM 692 N N . HIS A 1 90 ? 15.127 -16.612 -0.339 1.00 58.41 90 HIS A N 1
ATOM 693 C CA . HIS A 1 90 ? 15.773 -17.393 0.729 1.00 58.41 90 HIS A CA 1
ATOM 694 C C . HIS A 1 90 ? 16.358 -16.514 1.846 1.00 58.41 90 HIS A C 1
ATOM 696 O O . HIS A 1 90 ? 16.227 -16.862 3.016 1.00 58.41 90 HIS A O 1
ATOM 702 N N . ALA A 1 91 ? 16.952 -15.362 1.513 1.00 58.62 91 ALA A N 1
ATOM 703 C CA . ALA A 1 91 ? 17.420 -14.384 2.498 1.00 58.62 91 ALA A CA 1
ATOM 704 C C . ALA A 1 91 ? 16.256 -13.769 3.300 1.00 58.62 91 ALA A C 1
ATOM 706 O O . ALA A 1 91 ? 16.344 -13.630 4.521 1.00 58.62 91 ALA A O 1
ATOM 707 N N . ALA A 1 92 ? 15.136 -13.464 2.633 1.00 54.88 92 ALA A N 1
ATOM 708 C CA . ALA A 1 92 ? 13.918 -12.967 3.275 1.00 54.88 92 ALA A CA 1
ATOM 709 C C . ALA A 1 92 ? 13.197 -14.033 4.127 1.00 54.88 92 ALA A C 1
ATOM 711 O O . ALA A 1 92 ? 12.555 -13.693 5.117 1.00 54.88 92 ALA A O 1
ATOM 712 N N . LEU A 1 93 ? 13.329 -15.314 3.767 1.00 57.00 93 LEU A N 1
ATOM 713 C CA . LEU A 1 93 ? 12.785 -16.475 4.483 1.00 57.00 93 LEU A CA 1
ATOM 714 C C . LEU A 1 93 ? 13.752 -17.055 5.523 1.00 57.00 93 LEU A C 1
ATOM 716 O O . LEU A 1 93 ? 13.465 -18.107 6.096 1.00 57.00 93 LEU A O 1
ATOM 720 N N . GLN A 1 94 ? 14.894 -16.406 5.790 1.00 64.25 94 GLN A N 1
ATOM 721 C CA . GLN A 1 94 ? 15.733 -16.817 6.911 1.00 64.25 94 GLN A CA 1
ATOM 722 C C . GLN A 1 94 ? 14.870 -16.836 8.181 1.00 64.25 94 GLN A C 1
ATOM 724 O O . GLN A 1 94 ? 14.142 -15.865 8.417 1.00 64.25 94 GLN A O 1
ATOM 729 N N . PRO A 1 95 ? 14.953 -17.894 9.013 1.00 60.91 95 PRO A N 1
ATOM 730 C CA . PRO A 1 95 ? 14.093 -18.052 10.186 1.00 60.91 95 PRO A CA 1
ATOM 731 C C . PRO A 1 95 ? 14.053 -16.793 11.056 1.00 60.91 95 PRO A C 1
ATOM 733 O O . PRO A 1 95 ? 13.011 -16.421 11.579 1.00 60.91 95 PRO A O 1
ATOM 736 N N . LEU A 1 96 ? 15.174 -16.077 11.129 1.00 62.12 96 LEU A N 1
ATOM 737 C CA . LEU A 1 96 ? 15.316 -14.826 11.858 1.00 62.12 96 LEU A CA 1
ATOM 738 C C . LEU A 1 96 ? 14.398 -13.691 11.347 1.00 62.12 96 LEU A C 1
ATOM 740 O O . LEU A 1 96 ? 13.769 -13.010 12.153 1.00 62.12 96 LEU A O 1
ATOM 744 N N . HIS A 1 97 ? 14.266 -13.494 10.030 1.00 62.22 97 HIS A N 1
ATOM 745 C CA . HIS A 1 97 ? 13.449 -12.412 9.457 1.00 62.22 97 HIS A CA 1
ATOM 746 C C . HIS A 1 97 ? 11.942 -12.684 9.564 1.00 62.22 97 HIS A C 1
ATOM 748 O O . HIS A 1 97 ? 11.165 -11.748 9.761 1.00 62.22 97 HIS A O 1
ATOM 754 N N . LEU A 1 98 ? 11.541 -13.959 9.502 1.00 65.62 98 LEU A N 1
ATOM 755 C CA . LEU A 1 98 ? 10.144 -14.387 9.626 1.00 65.62 98 LEU A CA 1
ATOM 756 C C . LEU A 1 98 ? 9.539 -14.046 10.991 1.00 65.62 98 LEU A C 1
ATOM 758 O O . LEU A 1 98 ? 8.361 -13.708 11.059 1.00 65.62 98 LEU A O 1
ATOM 762 N N . TRP A 1 99 ? 10.334 -14.093 12.062 1.00 66.25 99 TRP A N 1
ATOM 763 C CA . TRP A 1 99 ? 9.862 -13.775 13.411 1.00 66.25 99 TRP A CA 1
ATOM 764 C C . TRP A 1 9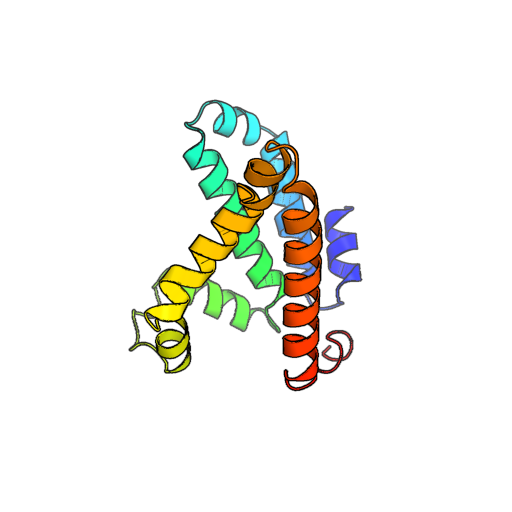9 ? 10.075 -12.305 13.779 1.00 66.25 99 TRP A C 1
ATOM 766 O O . TRP A 1 99 ? 9.205 -11.704 14.407 1.00 66.25 99 TRP A O 1
ATOM 776 N N . LEU A 1 100 ? 11.191 -11.695 13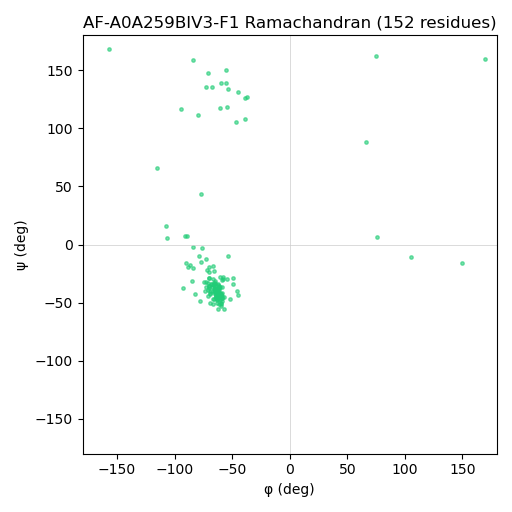.363 1.00 68.81 100 LEU A N 1
ATOM 777 C CA . LEU A 1 100 ? 11.537 -10.328 13.768 1.00 68.81 100 LEU A CA 1
ATOM 778 C C . LEU A 1 100 ? 10.628 -9.254 13.168 1.00 68.81 100 LEU A C 1
ATOM 780 O O . LEU A 1 100 ? 10.286 -8.308 13.869 1.00 68.81 100 LEU A O 1
ATOM 784 N N . VAL A 1 101 ? 10.227 -9.367 11.899 1.00 68.31 101 VAL A N 1
ATOM 785 C CA . VAL A 1 101 ? 9.384 -8.349 11.242 1.00 68.31 101 VAL A CA 1
ATOM 786 C C . VAL A 1 101 ? 7.978 -8.272 11.854 1.00 68.31 101 VAL A C 1
ATOM 788 O O . VAL A 1 101 ? 7.569 -7.172 12.237 1.00 68.31 101 VAL A O 1
ATOM 791 N N . PRO A 1 102 ? 7.229 -9.383 12.010 1.00 71.56 102 PRO A N 1
ATOM 792 C CA . PRO A 1 102 ? 5.929 -9.330 12.669 1.00 71.56 102 PRO A CA 1
ATOM 793 C C . PRO A 1 102 ? 6.054 -8.994 14.157 1.00 71.56 102 PRO A C 1
ATOM 795 O O . PRO A 1 102 ? 5.236 -8.226 14.652 1.00 71.56 102 PRO A O 1
ATOM 798 N N . LEU A 1 103 ? 7.087 -9.472 14.864 1.00 73.50 103 LEU A N 1
ATOM 799 C CA . LEU A 1 103 ? 7.322 -9.101 16.263 1.00 73.50 103 LEU A CA 1
ATOM 800 C C . LEU A 1 103 ? 7.603 -7.599 16.413 1.00 73.50 103 LEU A C 1
ATOM 802 O O . LEU A 1 103 ? 6.999 -6.954 17.262 1.00 73.50 103 LEU A O 1
ATOM 806 N N . ALA A 1 104 ? 8.453 -7.015 15.567 1.00 69.75 104 ALA A N 1
ATOM 807 C CA . ALA A 1 104 ? 8.708 -5.576 15.554 1.00 69.75 104 ALA A CA 1
ATOM 808 C C . ALA A 1 104 ? 7.44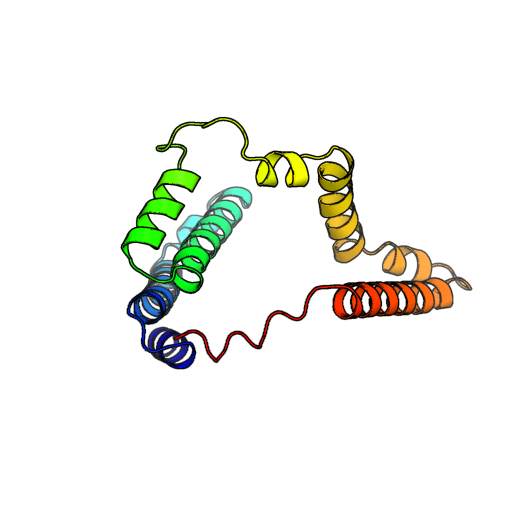4 -4.778 15.202 1.00 69.75 104 ALA A C 1
ATOM 810 O O . ALA A 1 104 ? 7.162 -3.767 15.842 1.00 69.75 104 ALA A O 1
ATOM 811 N N . GLY A 1 105 ? 6.647 -5.252 14.238 1.00 68.88 105 GLY A N 1
ATOM 812 C CA . GLY A 1 105 ? 5.352 -4.662 13.897 1.00 68.88 105 GLY A CA 1
ATOM 813 C C . GLY A 1 105 ? 4.365 -4.700 15.067 1.00 68.88 105 GLY A C 1
ATOM 814 O O . GLY A 1 105 ? 3.746 -3.688 15.385 1.00 68.88 105 GLY A O 1
ATOM 815 N N . LEU A 1 106 ? 4.266 -5.833 15.767 1.00 70.69 106 LEU A N 1
ATOM 816 C CA . LEU A 1 106 ? 3.435 -5.986 16.962 1.00 70.69 106 LEU A CA 1
ATOM 817 C C . LEU A 1 106 ? 3.922 -5.085 18.101 1.00 70.69 106 LEU A C 1
ATOM 819 O O . LEU A 1 106 ? 3.112 -4.406 18.723 1.00 70.69 106 LEU A O 1
ATOM 823 N N . LEU A 1 107 ? 5.231 -5.014 18.345 1.00 67.81 107 LEU A N 1
ATOM 824 C CA . LEU A 1 107 ? 5.815 -4.138 19.363 1.00 67.81 107 LEU A CA 1
ATOM 825 C C . LEU A 1 107 ? 5.618 -2.654 19.035 1.00 67.81 107 LEU A C 1
ATOM 827 O O . LEU A 1 107 ? 5.389 -1.872 19.951 1.00 67.81 107 LEU A O 1
ATOM 831 N N . ALA A 1 108 ? 5.649 -2.264 17.760 1.00 65.12 108 ALA A N 1
ATOM 832 C CA . ALA A 1 108 ? 5.388 -0.893 17.327 1.00 65.12 108 ALA A CA 1
ATOM 833 C C . ALA A 1 108 ? 3.897 -0.518 17.420 1.00 65.12 108 ALA A C 1
ATOM 835 O O . ALA A 1 108 ? 3.558 0.586 17.846 1.00 65.12 108 ALA A O 1
ATOM 836 N N . VAL A 1 109 ? 2.994 -1.434 17.054 1.00 65.12 109 VAL A N 1
ATOM 837 C CA . VAL A 1 109 ? 1.541 -1.191 17.061 1.00 65.12 109 VAL A CA 1
ATOM 838 C C . VAL A 1 109 ? 0.963 -1.273 18.472 1.00 65.12 109 VAL A C 1
ATOM 840 O O . VAL A 1 109 ? 0.239 -0.369 18.894 1.00 65.12 109 VAL A O 1
ATOM 843 N N . PHE A 1 110 ? 1.293 -2.329 19.215 1.00 66.25 110 PHE A N 1
ATOM 844 C CA . PHE A 1 110 ? 0.774 -2.574 20.562 1.00 66.25 110 PHE A CA 1
ATOM 845 C C . PHE A 1 110 ? 1.622 -1.925 21.656 1.00 66.25 110 PHE A C 1
ATOM 847 O O . PHE A 1 110 ? 1.101 -1.652 22.733 1.00 66.25 110 PHE A O 1
ATOM 854 N N . GLY A 1 111 ? 2.875 -1.571 21.361 1.00 62.12 111 GLY A N 1
ATOM 855 C CA . GLY A 1 111 ? 3.711 -0.756 22.232 1.00 62.12 111 GLY A CA 1
ATOM 856 C C . GLY A 1 111 ? 4.075 -1.452 23.541 1.00 62.12 111 GLY A C 1
ATOM 857 O O . GLY A 1 111 ? 3.441 -1.199 24.560 1.00 62.12 111 GLY A O 1
ATOM 858 N N . LEU A 1 112 ? 5.173 -2.211 23.562 1.00 57.84 112 LEU A N 1
ATOM 859 C CA . LEU A 1 112 ? 5.918 -2.487 24.806 1.00 57.84 112 LEU A CA 1
ATOM 860 C C . LEU A 1 112 ? 6.115 -1.209 25.667 1.00 57.84 112 LEU A C 1
ATOM 862 O O . LEU A 1 112 ? 5.832 -1.238 26.866 1.00 57.84 112 LEU A O 1
ATOM 866 N N . PRO A 1 113 ? 6.476 -0.056 25.067 1.00 58.00 113 PRO A N 1
ATOM 867 C CA . PRO A 1 113 ? 6.525 1.236 25.757 1.00 58.00 113 PRO A CA 1
ATOM 868 C C . PRO A 1 113 ? 5.212 1.729 26.399 1.00 58.00 113 PRO A C 1
ATOM 870 O O . PRO A 1 113 ? 5.220 2.272 27.505 1.00 58.00 113 PRO A O 1
ATOM 873 N N . ARG A 1 114 ? 4.051 1.474 25.776 1.00 59.19 114 ARG A N 1
ATOM 874 C CA . ARG A 1 114 ? 2.735 1.893 26.310 1.00 59.19 114 ARG A CA 1
ATOM 875 C C . ARG A 1 114 ? 2.313 1.108 27.552 1.00 59.19 114 ARG A C 1
ATOM 877 O O . ARG A 1 114 ? 1.482 1.579 28.329 1.00 59.19 114 ARG A O 1
ATOM 884 N N . VAL A 1 115 ? 2.853 -0.096 27.724 1.00 61.84 115 VAL A N 1
ATOM 885 C CA . VAL A 1 115 ? 2.621 -0.931 28.908 1.00 61.84 115 VAL A CA 1
ATOM 886 C C . VAL A 1 115 ? 3.549 -0.503 30.049 1.00 61.84 115 VAL A C 1
ATOM 888 O O . VAL A 1 115 ? 3.093 -0.364 31.181 1.00 61.84 115 VAL A O 1
ATOM 891 N N . LEU A 1 116 ? 4.822 -0.221 29.749 1.00 62.00 116 LEU A N 1
ATOM 892 C CA . LEU A 1 116 ? 5.831 0.162 30.746 1.00 62.00 116 LEU A CA 1
ATOM 893 C C . LEU A 1 116 ? 5.641 1.586 31.292 1.00 62.00 116 LEU A C 1
ATOM 895 O O . LEU A 1 116 ? 5.882 1.820 32.473 1.00 62.00 116 LEU A O 1
ATOM 899 N N . SER A 1 117 ? 5.131 2.519 30.483 1.00 61.88 117 SER A N 1
ATOM 900 C CA . SER A 1 117 ? 4.804 3.893 30.910 1.00 61.88 117 SER A CA 1
ATOM 901 C C . SER A 1 117 ? 3.651 3.980 31.919 1.00 61.88 117 SER A C 1
ATOM 903 O O . SER A 1 117 ? 3.542 4.974 32.637 1.00 61.88 117 SER A O 1
ATOM 905 N N . LYS A 1 118 ? 2.818 2.936 32.038 1.00 66.25 118 LYS A N 1
ATOM 906 C CA . LYS A 1 118 ? 1.792 2.833 33.092 1.00 66.25 118 LYS A CA 1
ATOM 907 C C . LYS A 1 118 ? 2.372 2.443 34.455 1.00 66.25 118 LYS A C 1
ATOM 909 O O . LYS A 1 118 ? 1.692 2.602 35.467 1.00 66.25 118 LYS A O 1
ATOM 914 N N . VAL A 1 119 ? 3.612 1.950 34.498 1.00 66.50 119 VAL A N 1
ATOM 915 C CA . VAL A 1 119 ? 4.306 1.583 35.735 1.00 66.50 119 VAL A CA 1
ATOM 916 C C . VAL A 1 119 ? 5.153 2.768 36.198 1.00 66.50 119 VAL A C 1
ATOM 918 O O . VAL A 1 119 ? 6.083 3.217 35.523 1.00 66.50 119 VAL A O 1
ATOM 921 N N . ARG A 1 120 ? 4.817 3.301 37.374 1.00 56.53 120 ARG A N 1
ATOM 922 C CA . ARG A 1 120 ? 5.481 4.469 37.963 1.00 56.53 120 ARG A CA 1
ATOM 923 C C . ARG A 1 120 ? 6.972 4.158 38.178 1.00 56.53 120 ARG A C 1
ATOM 925 O O . ARG A 1 120 ? 7.306 3.250 38.927 1.00 56.53 120 ARG A O 1
ATOM 932 N N . GLY A 1 121 ? 7.855 4.899 37.503 1.00 67.62 121 GLY A N 1
ATOM 933 C CA . GLY A 1 121 ? 9.316 4.724 37.575 1.00 67.62 121 GLY A CA 1
ATOM 934 C C . GLY A 1 121 ? 9.974 4.064 36.356 1.00 67.62 121 GLY A C 1
ATOM 935 O O . GLY A 1 121 ? 11.193 4.133 36.249 1.00 67.62 121 GLY A O 1
ATOM 936 N N . LEU A 1 122 ? 9.209 3.497 35.412 1.00 65.06 122 LEU A N 1
ATOM 937 C CA . LEU A 1 122 ? 9.741 2.926 34.159 1.00 65.06 122 LEU A CA 1
ATOM 938 C C . LEU A 1 122 ? 9.441 3.779 32.912 1.00 65.06 122 LEU A C 1
ATOM 940 O O . LEU A 1 122 ? 9.789 3.392 31.801 1.00 65.06 122 LEU A O 1
ATOM 944 N N . ALA A 1 123 ? 8.863 4.972 33.072 1.00 64.75 123 ALA A N 1
ATOM 945 C CA . ALA A 1 123 ? 8.557 5.866 31.950 1.00 64.75 123 ALA A CA 1
ATOM 946 C C . ALA A 1 123 ? 9.803 6.302 31.146 1.00 64.75 123 ALA A C 1
ATOM 948 O O . ALA A 1 123 ? 9.705 6.544 29.949 1.00 64.75 123 ALA A O 1
ATOM 949 N N . TRP A 1 124 ? 10.987 6.351 31.770 1.00 67.12 124 TRP A N 1
ATOM 950 C CA . TRP A 1 124 ? 12.249 6.662 31.084 1.00 67.12 124 TRP A CA 1
ATOM 951 C C . TRP A 1 124 ? 12.732 5.528 30.165 1.00 67.12 124 TRP A C 1
ATOM 953 O O . TRP A 1 124 ? 13.482 5.788 29.227 1.00 67.12 124 TRP A O 1
ATOM 963 N N . VAL A 1 125 ? 12.286 4.289 30.405 1.00 69.94 125 VAL A N 1
ATOM 964 C CA . VAL A 1 125 ? 12.614 3.114 29.579 1.00 69.94 125 VAL A CA 1
ATOM 965 C C . VAL A 1 125 ? 11.966 3.228 28.200 1.00 69.94 125 VAL A C 1
ATOM 967 O O . VAL A 1 125 ? 12.559 2.813 27.210 1.00 69.94 125 VAL A O 1
ATOM 970 N N . ASP A 1 126 ? 10.780 3.836 28.125 1.00 67.31 126 ASP A N 1
ATOM 971 C CA . ASP A 1 126 ? 10.096 4.136 26.865 1.00 67.31 126 ASP A CA 1
ATOM 972 C C . ASP A 1 126 ? 10.931 5.112 26.021 1.00 67.31 126 ASP A C 1
ATOM 974 O O . ASP A 1 126 ? 11.376 4.782 24.920 1.00 67.31 126 ASP A O 1
ATOM 978 N N . THR A 1 127 ? 11.276 6.268 26.597 1.00 72.88 127 THR A N 1
ATOM 979 C CA . THR A 1 127 ? 12.093 7.290 25.930 1.00 72.88 127 THR A CA 1
ATOM 980 C C . THR A 1 127 ? 13.465 6.753 25.518 1.00 72.88 127 THR A C 1
ATOM 982 O O . THR A 1 127 ? 13.919 7.008 24.403 1.00 72.88 127 THR A O 1
ATOM 985 N N . ALA A 1 128 ? 14.114 5.970 26.386 1.00 79.25 128 ALA A N 1
ATOM 986 C CA . ALA A 1 128 ? 15.385 5.318 26.082 1.00 79.25 128 ALA A CA 1
ATOM 987 C C . ALA A 1 128 ? 15.244 4.272 24.964 1.00 79.25 128 ALA A C 1
ATOM 989 O O . ALA A 1 128 ? 16.105 4.188 24.089 1.00 79.25 128 ALA A O 1
ATOM 990 N N . GLY A 1 129 ? 14.143 3.516 24.951 1.00 77.75 129 GLY A N 1
ATOM 991 C CA . GLY A 1 129 ? 13.823 2.546 23.911 1.00 77.75 129 GLY A CA 1
ATOM 992 C C . GLY A 1 129 ? 13.639 3.204 22.547 1.00 77.75 129 GLY A C 1
ATOM 993 O O . GLY A 1 129 ? 14.260 2.771 21.580 1.00 77.75 129 GLY A O 1
ATOM 994 N N . VAL A 1 130 ? 12.858 4.286 22.465 1.00 73.88 130 VAL A N 1
ATOM 995 C CA . VAL A 1 130 ? 12.663 5.053 21.221 1.00 73.88 130 VAL A CA 1
ATOM 996 C C . VAL A 1 130 ? 13.975 5.684 20.743 1.00 73.88 130 VAL A C 1
ATOM 998 O O . VAL A 1 130 ? 14.284 5.614 19.554 1.00 73.88 130 VAL A O 1
ATOM 1001 N N . ALA A 1 131 ? 14.775 6.250 21.652 1.00 79.00 131 ALA A N 1
ATOM 1002 C CA . ALA A 1 131 ? 16.073 6.838 21.319 1.00 79.00 131 ALA A CA 1
ATOM 1003 C C . ALA A 1 131 ? 17.071 5.791 20.795 1.00 79.00 131 ALA A C 1
ATOM 1005 O O . ALA A 1 131 ? 17.761 6.038 19.805 1.00 79.00 131 ALA A O 1
ATOM 1006 N N . LEU A 1 132 ? 17.106 4.601 21.404 1.00 82.75 132 LEU A N 1
ATOM 1007 C CA . LEU A 1 132 ? 17.916 3.479 20.930 1.00 82.75 132 LEU A CA 1
ATOM 1008 C C . LEU A 1 132 ? 17.452 3.003 19.549 1.00 82.75 132 LEU A C 1
ATOM 1010 O O . LEU A 1 132 ? 18.277 2.777 18.668 1.00 82.75 132 LEU A O 1
ATOM 1014 N N . LEU A 1 133 ? 16.141 2.883 19.333 1.00 78.00 133 LEU A N 1
ATOM 1015 C CA . LEU A 1 133 ? 15.570 2.470 18.050 1.00 78.00 133 LEU A 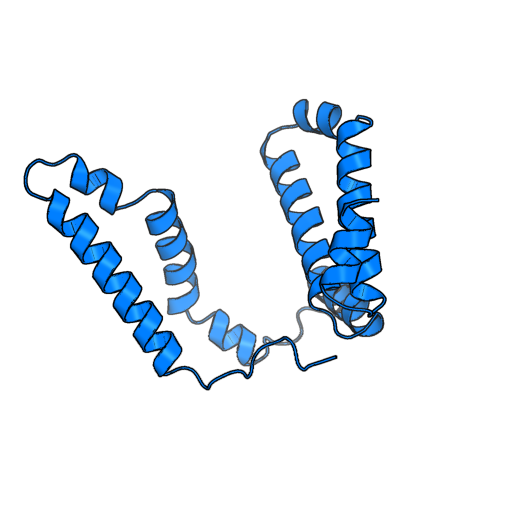CA 1
ATOM 1016 C C . LEU A 1 133 ? 15.901 3.480 16.943 1.00 78.00 133 LEU A C 1
ATOM 1018 O O . LEU A 1 133 ? 16.289 3.085 15.845 1.00 78.00 133 LEU A O 1
ATOM 1022 N N . LEU A 1 134 ? 15.830 4.779 17.249 1.00 78.00 134 LEU A N 1
ATOM 1023 C CA . LEU A 1 134 ? 16.275 5.846 16.356 1.00 78.00 134 LEU A CA 1
ATOM 1024 C C . LEU A 1 134 ? 17.773 5.725 16.050 1.00 78.00 134 LEU A C 1
ATOM 1026 O O . LEU A 1 134 ? 18.150 5.764 14.882 1.00 78.00 134 LEU A O 1
ATOM 1030 N N . ALA A 1 135 ? 18.618 5.522 17.065 1.00 81.31 135 ALA A N 1
ATOM 1031 C CA . ALA A 1 135 ? 20.056 5.343 16.879 1.00 81.31 135 ALA A CA 1
ATOM 1032 C C . ALA A 1 135 ? 20.374 4.125 15.994 1.00 81.31 135 ALA A C 1
ATOM 1034 O O . ALA A 1 135 ? 21.186 4.230 15.080 1.00 81.31 135 ALA A O 1
ATOM 1035 N N . LEU A 1 136 ? 19.688 2.996 16.193 1.00 79.25 136 LEU A N 1
ATOM 1036 C CA . LEU A 1 136 ? 19.832 1.800 15.357 1.00 79.25 136 LEU A CA 1
ATOM 1037 C C . LEU A 1 136 ? 19.371 2.041 13.914 1.00 79.25 136 LEU A C 1
ATOM 1039 O O . LEU A 1 136 ? 20.034 1.594 12.979 1.00 79.25 136 LEU A O 1
ATOM 1043 N N . CYS A 1 137 ? 18.273 2.773 13.707 1.00 73.81 137 CYS A N 1
ATOM 1044 C CA . CYS A 1 137 ? 17.835 3.185 12.373 1.00 73.81 137 CYS A CA 1
ATOM 1045 C C . CYS A 1 137 ? 18.875 4.082 11.690 1.00 73.81 137 CYS A C 1
ATOM 1047 O O . CYS A 1 137 ? 19.204 3.845 10.530 1.00 73.81 137 CYS A O 1
ATOM 1049 N N . LEU A 1 138 ? 19.424 5.070 12.403 1.00 78.75 138 LEU A N 1
ATOM 1050 C CA . LEU A 1 138 ? 20.471 5.955 11.888 1.00 78.75 138 LEU A CA 1
ATOM 1051 C C . LEU A 1 138 ? 21.754 5.187 11.561 1.00 78.75 138 LEU 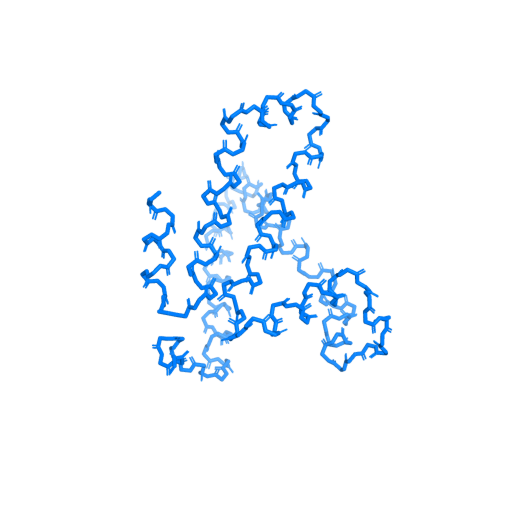A C 1
ATOM 1053 O O . LEU A 1 138 ? 22.321 5.395 10.494 1.00 78.75 138 LEU A O 1
ATOM 1057 N N . LEU A 1 139 ? 22.171 4.256 12.421 1.00 80.38 139 LEU A N 1
ATOM 1058 C CA . LEU A 1 139 ? 23.317 3.381 12.171 1.00 80.38 139 LEU A CA 1
ATOM 1059 C C . LEU A 1 139 ? 23.081 2.489 10.953 1.00 80.38 139 LEU A C 1
ATOM 1061 O O . LEU A 1 139 ? 23.952 2.392 10.098 1.00 80.38 139 LEU A O 1
ATOM 1065 N N . LYS A 1 140 ? 21.892 1.892 10.813 1.00 76.50 140 LYS A N 1
ATOM 1066 C CA . LYS A 1 140 ? 21.523 1.121 9.618 1.00 76.50 140 LYS A CA 1
ATOM 1067 C C . LYS A 1 140 ? 21.577 1.979 8.354 1.00 76.50 140 LYS A C 1
ATOM 1069 O O . LYS A 1 140 ? 22.046 1.501 7.329 1.00 76.50 140 LYS A O 1
ATOM 1074 N N . VAL A 1 141 ? 21.087 3.217 8.406 1.00 71.38 141 VAL A N 1
ATOM 1075 C CA . VAL A 1 141 ? 21.153 4.148 7.269 1.00 71.38 141 VAL A CA 1
ATOM 1076 C C . VAL A 1 141 ? 22.600 4.531 6.960 1.00 71.38 141 VAL A C 1
ATOM 1078 O O . VAL A 1 141 ? 22.975 4.529 5.795 1.00 71.38 141 VAL A O 1
ATOM 1081 N N . ALA A 1 142 ? 23.419 4.793 7.979 1.00 77.12 142 ALA A N 1
ATOM 1082 C CA . ALA A 1 142 ? 24.834 5.119 7.822 1.00 77.12 142 ALA A CA 1
ATOM 1083 C C . ALA A 1 142 ? 25.656 3.948 7.260 1.00 77.12 142 ALA A C 1
ATOM 1085 O O . ALA A 1 142 ? 26.611 4.172 6.521 1.00 77.12 142 ALA A O 1
ATOM 1086 N N . TRP A 1 143 ? 25.286 2.707 7.593 1.00 71.56 143 TRP A N 1
ATOM 1087 C CA . TRP A 1 143 ? 25.960 1.499 7.107 1.00 71.56 143 TRP A CA 1
ATOM 1088 C C . TRP A 1 143 ? 25.377 0.938 5.805 1.00 71.56 143 TRP A C 1
ATOM 1090 O O . TRP A 1 143 ? 26.001 0.103 5.152 1.00 71.56 143 TRP A O 1
ATOM 1100 N N . GLY A 1 144 ? 24.176 1.370 5.421 1.00 61.81 144 GLY A N 1
ATOM 1101 C CA . GLY A 1 144 ? 23.574 1.037 4.140 1.00 61.81 144 GLY A CA 1
ATOM 1102 C C . GLY A 1 144 ? 24.278 1.784 3.012 1.00 61.81 144 GLY A C 1
ATOM 1103 O O . GLY A 1 144 ? 24.527 2.983 3.112 1.00 61.81 144 GLY A O 1
ATOM 1104 N N . ALA A 1 145 ? 24.579 1.088 1.913 1.00 56.56 145 ALA A N 1
ATOM 1105 C CA . ALA A 1 145 ? 25.062 1.731 0.697 1.00 56.56 145 ALA A CA 1
ATOM 1106 C C . ALA A 1 145 ? 24.068 2.829 0.280 1.00 56.56 145 ALA A C 1
ATOM 1108 O O . ALA A 1 145 ? 22.896 2.546 0.019 1.00 56.56 145 ALA A O 1
ATOM 1109 N N . TYR A 1 146 ? 24.542 4.074 0.261 1.00 51.22 146 TYR A N 1
ATOM 1110 C CA . TYR A 1 146 ? 23.810 5.266 -0.157 1.00 51.22 146 TYR A CA 1
ATOM 1111 C C . TYR A 1 146 ? 23.092 4.979 -1.490 1.00 51.22 146 TYR A C 1
ATOM 1113 O O . TYR A 1 146 ? 23.734 4.883 -2.534 1.00 51.22 146 TYR A O 1
ATOM 1121 N N . SER A 1 147 ? 21.768 4.788 -1.477 1.00 50.12 147 SER A N 1
ATOM 1122 C CA . SER A 1 147 ? 20.986 4.805 -2.718 1.00 50.12 147 SER A CA 1
ATOM 1123 C C . SER A 1 147 ? 20.772 6.272 -3.069 1.00 50.12 147 SER A C 1
ATOM 1125 O O . SER A 1 147 ? 20.086 6.956 -2.305 1.00 50.12 147 SER A O 1
ATOM 1127 N N . PRO A 1 148 ? 21.372 6.794 -4.154 1.00 48.69 148 PRO A N 1
ATOM 1128 C CA . PRO A 1 148 ? 21.189 8.187 -4.531 1.00 48.69 148 PRO A CA 1
ATOM 1129 C C . PRO A 1 148 ? 19.693 8.477 -4.675 1.00 48.69 148 PRO A C 1
ATOM 1131 O O . PRO A 1 148 ? 18.933 7.634 -5.159 1.00 48.69 148 PRO A O 1
ATOM 1134 N N . PHE A 1 149 ? 19.287 9.647 -4.177 1.00 52.88 149 PHE A N 1
ATOM 1135 C CA . PHE A 1 149 ? 17.906 10.115 -4.118 1.00 52.88 149 PHE A CA 1
ATOM 1136 C C . PHE A 1 149 ? 17.097 9.703 -5.359 1.00 52.88 149 PHE A C 1
ATOM 1138 O O . PHE A 1 149 ? 17.462 9.995 -6.497 1.00 52.88 149 PHE A O 1
ATOM 1145 N N . LEU A 1 150 ? 15.959 9.061 -5.095 1.00 50.84 150 LEU A N 1
ATOM 1146 C CA . LEU A 1 150 ? 14.999 8.484 -6.044 1.00 50.84 150 LEU A CA 1
ATOM 1147 C C . LEU A 1 150 ? 14.478 9.453 -7.131 1.00 50.84 150 LEU A C 1
ATOM 1149 O O . LEU A 1 150 ? 13.839 9.003 -8.073 1.00 50.84 150 LEU A O 1
ATOM 1153 N N . TYR A 1 151 ? 14.764 10.755 -7.028 1.00 51.44 151 TYR A N 1
ATOM 1154 C CA . TYR A 1 151 ? 14.301 11.801 -7.948 1.00 51.44 151 TYR A CA 1
ATOM 1155 C C . TYR A 1 151 ? 15.083 11.901 -9.266 1.00 51.44 151 TYR A C 1
ATOM 1157 O O . TYR A 1 151 ? 14.656 12.628 -10.152 1.00 51.44 151 TYR A O 1
ATOM 1165 N N . PHE A 1 152 ? 16.215 11.206 -9.419 1.00 50.31 152 PHE A N 1
ATOM 1166 C CA . PHE A 1 152 ? 17.032 11.273 -10.645 1.00 50.31 152 PHE A CA 1
ATOM 1167 C C . PHE A 1 152 ? 16.961 10.014 -11.520 1.00 50.31 152 PHE A C 1
ATOM 1169 O O . PHE A 1 152 ? 17.804 9.817 -12.390 1.00 50.31 152 PHE A O 1
ATOM 1176 N N . ARG A 1 153 ? 15.968 9.143 -11.307 1.00 47.84 153 ARG A N 1
ATOM 1177 C CA . ARG A 1 153 ? 15.706 7.995 -12.191 1.00 47.84 153 ARG A CA 1
ATOM 1178 C C . ARG A 1 153 ? 14.344 8.153 -12.858 1.00 47.84 153 ARG A C 1
ATOM 1180 O O . ARG A 1 153 ? 13.425 7.386 -12.582 1.00 47.84 153 ARG A O 1
ATOM 1187 N N . PHE A 1 154 ? 14.251 9.172 -13.702 1.00 54.41 154 PHE A N 1
ATOM 1188 C CA . PHE A 1 154 ? 13.308 9.216 -14.813 1.00 54.41 154 PHE A CA 1
ATOM 1189 C C . PHE A 1 154 ? 14.102 8.964 -16.093 1.00 54.41 154 PHE A C 1
ATOM 1191 O O . PHE A 1 154 ? 15.225 9.513 -16.179 1.00 54.41 154 PHE A O 1
#

Solvent-accessible surface area (backbone atoms only — not comparable to full-atom values): 8690 Å² total; per-residue (Å²): 109,70,40,37,54,57,14,48,72,77,34,90,50,70,39,25,38,49,29,11,45,51,55,45,48,54,52,49,44,33,73,75,44,52,45,64,53,40,70,73,43,63,66,68,56,45,49,52,50,52,49,49,57,49,55,59,38,51,41,31,64,69,34,93,44,71,68,51,33,53,52,49,53,38,48,74,71,49,74,68,56,88,62,74,73,49,71,68,53,49,61,57,61,32,74,68,50,64,52,47,55,57,50,51,49,47,41,67,74,70,24,66,46,68,60,39,51,74,40,91,90,39,47,64,54,34,56,49,49,55,52,49,52,50,49,51,51,50,49,51,56,73,72,42,82,83,73,76,69,81,84,76,76,123

Mean predicted aligned error: 13.0 Å

Foldseek 3Di:
DVLQVVLVVLHDDPLSNVLSVLVVVVVVVCVVCVVVVCVPDPVVVVVVVVCVSVVLSVLSVPDPDPVSSVVVVCVVVCVVPPPPQDVVNVVCVDVVNVPVPVVVVCCVVVPPQVVQCVDPPRNVVSVVVVVVVVVVVVVCCVPDDDPDDPVPPD

pLDDT: mean 76.29, std 13.15, range [47.84, 92.88]

Sequence (154 aa):
MVFLLCGLWHGAAWTFLLWGAWHGLFLVLERAGLGRLLARLPRPVGWAYALAAVTLGWVLFRAADMSRVLDLWTGMAGLRGLGGLQAQTHAALQPLHLWLVPLAGLLAVFGLPRVLSKVRGLAWVDTAGVALLLALCLLKVAWGAYSPFLYFRF

Radius of gyration: 20.62 Å; Cα contacts (8 Å, |Δi|>4): 90; chains: 1; bounding box: 48×38×57 Å

Secondary structure (DSSP, 8-state):
-HHHHHHHHH-SSHHHHHHHHHHHHHHHHIIIIIHHHHHHS-HHHHHHHHHHHHHHHHHHHH-SSHHHHHHHHHHHTTTT------HHHHHHTSHHHHHHHHHHHHIIIIIHHHHHTTSTT-HHHHHHHHHHHHHHHHHHHHHS-----GGG--